Protein AF-A0A4Z0QK25-F1 (afdb_monomer_lite)

Radius of gyration: 11.2 Å; chains: 1; bounding box: 27×24×26 Å

Foldseek 3Di:
DALLVVLVVCCVVVVAPPCLSVQLCVPVNRPDSLSSVLSSVQVRVVVVPDPGDDVVCSDPDPNHDPSVVVD

Secondary structure (DSSP, 8-state):
--HHHHHHHHHHTTSS-HHHHHHHHHHTTTT-HHHHHHHHHHHHHHHTT-S---GGGGSSSTT--HHHHT-

InterPro domains:
  IPR041851 RecBCD enzyme subunit RecD, N-terminal domain superfamily [G3DSA:1.10.10.1020] (1-71)
  IPR049550 RecBCD enzyme subunit RecD, N-terminal domain [PF21185] (12-61)

pLDDT: mean 91.31, std 5.92, range [67.44, 96.88]

Organism: NCBI:txid436295

Sequence (71 aa):
MTIQERLLEADEQNRLRPIDAQFALTVAGNDDPAVTLAAALLSHDAGEGHVCLPLSRLTLTEEAHPLLVAW

Structure (mmCIF, N/CA/C/O backbone):
data_AF-A0A4Z0QK25-F1
#
_entry.id   AF-A0A4Z0QK25-F1
#
loop_
_atom_site.group_PDB
_atom_site.id
_atom_site.type_symbol
_atom_site.label_atom_id
_atom_site.label_alt_id
_atom_site.label_comp_id
_atom_site.label_asym_id
_atom_site.label_entity_id
_atom_site.label_seq_id
_atom_site.pdbx_PDB_ins_code
_atom_site.Cartn_x
_atom_site.Cartn_y
_atom_site.Cartn_z
_atom_site.occupancy
_atom_site.B_iso_or_equiv
_atom_site.auth_seq_id
_atom_site.auth_comp_id
_atom_site.auth_asym_id
_atom_site.auth_atom_id
_atom_site.pdbx_PDB_model_num
ATOM 1 N N . MET A 1 1 ? 12.314 13.530 -0.896 1.00 71.00 1 MET A N 1
ATOM 2 C CA . MET A 1 1 ? 11.360 12.750 -0.095 1.00 71.00 1 MET A CA 1
ATOM 3 C C . MET A 1 1 ? 11.482 11.300 -0.501 1.00 71.00 1 MET A C 1
ATOM 5 O O . MET A 1 1 ? 11.422 11.016 -1.693 1.00 71.00 1 MET A O 1
ATOM 9 N N . THR A 1 2 ? 11.749 10.422 0.455 1.00 89.62 2 THR A N 1
ATOM 10 C CA . THR A 1 2 ? 11.823 8.972 0.250 1.00 89.62 2 THR A CA 1
ATOM 11 C C . THR A 1 2 ? 10.421 8.363 0.279 1.00 89.62 2 THR A C 1
ATOM 13 O O . THR A 1 2 ? 9.475 8.980 0.771 1.00 89.62 2 THR A O 1
ATOM 16 N N . ILE A 1 3 ? 10.269 7.140 -0.234 1.00 91.50 3 ILE A N 1
ATOM 17 C CA . ILE A 1 3 ? 8.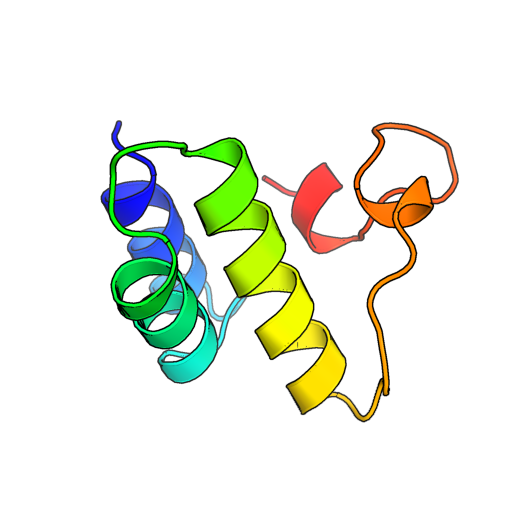991 6.423 -0.143 1.00 91.50 3 ILE A CA 1
ATOM 18 C C . ILE A 1 3 ? 8.587 6.159 1.313 1.00 91.50 3 ILE A C 1
ATOM 20 O O . ILE A 1 3 ? 7.412 6.227 1.652 1.00 91.50 3 ILE A O 1
ATOM 24 N N . GLN A 1 4 ? 9.564 5.948 2.195 1.00 91.81 4 GLN A N 1
ATOM 25 C CA . GLN A 1 4 ? 9.331 5.768 3.622 1.00 91.81 4 GLN A CA 1
ATOM 26 C C . GLN A 1 4 ? 8.692 6.996 4.268 1.00 91.81 4 GLN A C 1
ATOM 28 O O . GLN A 1 4 ? 7.689 6.861 4.962 1.00 91.81 4 GLN A O 1
ATOM 33 N N . GLU A 1 5 ? 9.228 8.190 4.009 1.00 92.00 5 GLU A N 1
ATOM 34 C CA . GLU A 1 5 ? 8.662 9.441 4.531 1.00 92.00 5 GLU A CA 1
ATOM 35 C C . GLU A 1 5 ? 7.215 9.631 4.057 1.00 92.00 5 GLU A C 1
ATOM 37 O O . GLU A 1 5 ? 6.345 9.975 4.851 1.00 92.00 5 GLU A O 1
ATOM 42 N N . ARG A 1 6 ? 6.936 9.321 2.783 1.00 92.00 6 ARG A N 1
ATOM 43 C CA . ARG A 1 6 ? 5.583 9.387 2.204 1.00 92.00 6 ARG A CA 1
ATOM 44 C C . ARG A 1 6 ? 4.597 8.432 2.868 1.00 92.00 6 ARG A C 1
ATOM 46 O O . ARG A 1 6 ? 3.447 8.799 3.085 1.00 92.00 6 ARG A O 1
ATOM 53 N N . LEU A 1 7 ? 5.028 7.205 3.158 1.00 92.31 7 LEU A N 1
ATOM 54 C CA . LEU A 1 7 ? 4.178 6.207 3.805 1.00 92.31 7 LEU A CA 1
ATOM 55 C C . LEU A 1 7 ? 3.846 6.585 5.247 1.00 92.31 7 LEU A C 1
ATOM 57 O O . LEU A 1 7 ? 2.706 6.407 5.667 1.00 92.31 7 LEU A O 1
ATOM 61 N N . LEU A 1 8 ? 4.817 7.130 5.980 1.00 91.19 8 LEU A N 1
ATOM 62 C CA . LEU A 1 8 ? 4.600 7.607 7.345 1.00 91.19 8 LEU A CA 1
ATOM 63 C C . LEU A 1 8 ? 3.686 8.839 7.371 1.00 91.19 8 LEU A C 1
ATOM 65 O O . LEU A 1 8 ? 2.783 8.905 8.194 1.00 91.19 8 LEU A O 1
ATOM 69 N N . GLU A 1 9 ? 3.834 9.763 6.419 1.00 92.00 9 GLU A N 1
ATOM 70 C CA . GLU A 1 9 ? 2.910 10.895 6.273 1.00 92.00 9 GLU A CA 1
ATOM 71 C C . GLU A 1 9 ? 1.474 10.422 5.962 1.00 92.00 9 GLU A C 1
ATOM 73 O O . GLU A 1 9 ? 0.500 10.942 6.505 1.00 92.00 9 GLU A O 1
ATOM 78 N N . ALA A 1 10 ? 1.318 9.402 5.110 1.00 90.31 10 ALA A N 1
ATOM 79 C CA . ALA A 1 10 ? 0.008 8.833 4.796 1.00 90.31 10 ALA A CA 1
ATOM 80 C C . ALA A 1 10 ? -0.650 8.135 6.004 1.00 90.31 10 ALA A C 1
ATOM 82 O O . ALA A 1 10 ? -1.879 8.148 6.109 1.00 90.31 10 ALA A O 1
ATOM 83 N N . ASP A 1 11 ? 0.145 7.556 6.906 1.00 89.81 11 ASP A N 1
ATOM 84 C CA . ASP A 1 11 ? -0.315 7.025 8.197 1.00 89.81 11 ASP A CA 1
ATOM 85 C C . ASP A 1 11 ? -0.794 8.158 9.121 1.00 89.81 11 ASP A C 1
ATOM 87 O O . ASP A 1 11 ? -1.921 8.129 9.614 1.00 89.81 11 ASP A O 1
ATOM 91 N N . GLU A 1 12 ? -0.013 9.236 9.258 1.00 91.06 12 GLU A N 1
ATOM 92 C CA . GLU A 1 12 ? -0.400 10.425 10.038 1.00 91.06 12 GLU A CA 1
ATOM 93 C C . GLU A 1 12 ? -1.704 11.070 9.532 1.00 91.06 12 GLU A C 1
ATOM 95 O O . GLU A 1 12 ? -2.516 11.572 10.314 1.00 91.06 12 GLU A O 1
ATOM 100 N N . GLN A 1 13 ? -1.944 11.015 8.220 1.00 90.38 13 GLN A N 1
ATOM 101 C CA . GLN A 1 13 ? -3.172 11.491 7.578 1.00 90.38 13 GLN A CA 1
ATOM 102 C C . GLN A 1 13 ? -4.352 10.501 7.677 1.00 90.38 13 GLN A C 1
ATOM 104 O O . GLN A 1 13 ? -5.411 10.776 7.113 1.00 90.38 13 GLN A O 1
ATOM 109 N N . ASN A 1 14 ? -4.205 9.365 8.373 1.00 89.19 14 ASN A N 1
ATOM 110 C CA . ASN A 1 14 ? -5.178 8.261 8.442 1.00 89.19 14 ASN A CA 1
ATOM 111 C C . ASN A 1 14 ? -5.599 7.708 7.068 1.00 89.19 14 ASN A C 1
ATOM 113 O O . ASN A 1 14 ? -6.705 7.190 6.903 1.00 89.19 14 ASN A O 1
ATOM 117 N N . ARG A 1 15 ? -4.739 7.837 6.056 1.00 90.69 15 ARG A N 1
ATOM 118 C CA . ARG A 1 15 ? -4.989 7.305 4.708 1.00 90.69 15 ARG A CA 1
ATOM 119 C C . ARG A 1 15 ? -4.525 5.864 4.572 1.00 90.69 15 ARG A C 1
ATOM 121 O O . ARG A 1 15 ? -5.095 5.108 3.795 1.00 90.69 15 ARG A O 1
ATOM 128 N N . LEU A 1 16 ? -3.494 5.506 5.326 1.00 93.31 16 LEU A N 1
ATOM 129 C CA . LEU A 1 16 ? -3.045 4.140 5.540 1.00 93.31 16 LEU A CA 1
ATOM 130 C C . LEU A 1 16 ? -3.140 3.832 7.029 1.00 93.31 16 LEU A C 1
ATOM 132 O O . LEU A 1 16 ? -3.091 4.738 7.856 1.00 93.31 16 LEU A O 1
ATOM 136 N N . ARG A 1 17 ? -3.279 2.553 7.373 1.00 94.81 17 ARG A N 1
ATOM 137 C CA . ARG A 1 17 ? -3.113 2.119 8.762 1.00 94.81 17 ARG A CA 1
ATOM 138 C C . ARG A 1 17 ? -1.620 1.914 9.029 1.00 94.81 17 ARG A C 1
ATOM 140 O O . ARG A 1 17 ? -0.894 1.557 8.093 1.00 94.81 17 ARG A O 1
ATOM 147 N N . PRO A 1 18 ? -1.178 1.938 10.297 1.00 95.44 18 PRO A N 1
ATOM 148 C CA . PRO A 1 18 ? 0.230 1.721 10.622 1.00 95.44 18 PRO A CA 1
ATOM 149 C C . PRO A 1 18 ? 0.771 0.393 10.076 1.00 95.44 18 PRO A C 1
ATOM 151 O O . PRO A 1 18 ? 1.917 0.304 9.635 1.00 95.44 18 PRO A O 1
ATOM 154 N N . ILE A 1 19 ? -0.071 -0.649 10.054 1.00 96.44 19 ILE A N 1
ATOM 155 C CA . ILE A 1 19 ? 0.304 -1.964 9.526 1.00 96.44 19 ILE A CA 1
ATOM 156 C C . ILE A 1 19 ? 0.586 -1.941 8.021 1.00 96.44 19 ILE A C 1
ATOM 158 O O . ILE A 1 19 ? 1.494 -2.639 7.586 1.00 96.44 19 ILE A O 1
ATOM 162 N N . ASP A 1 20 ? -0.120 -1.119 7.242 1.00 96.44 20 ASP A N 1
ATOM 163 C CA . ASP A 1 20 ? 0.034 -1.063 5.784 1.00 96.44 20 ASP A CA 1
ATOM 164 C C . ASP A 1 20 ? 1.388 -0.444 5.408 1.00 96.44 20 ASP A C 1
ATOM 166 O O . ASP A 1 20 ? 2.120 -0.982 4.574 1.00 96.44 20 ASP A O 1
ATOM 170 N N . ALA A 1 21 ? 1.766 0.641 6.095 1.00 93.81 21 ALA A N 1
ATOM 171 C CA . ALA A 1 21 ? 3.064 1.288 5.929 1.00 93.81 21 ALA A CA 1
ATOM 172 C C . ALA A 1 21 ? 4.220 0.378 6.380 1.00 93.81 21 ALA A C 1
ATOM 174 O O . ALA A 1 21 ? 5.192 0.196 5.646 1.00 93.81 21 ALA A O 1
ATOM 175 N N . GLN A 1 22 ? 4.117 -0.237 7.563 1.00 95.19 22 GLN A N 1
ATOM 176 C CA . GLN A 1 22 ? 5.179 -1.107 8.084 1.00 95.19 22 GLN A CA 1
ATOM 177 C C . GLN A 1 22 ? 5.329 -2.400 7.277 1.00 95.19 22 GLN A C 1
ATOM 179 O O . GLN A 1 22 ? 6.454 -2.848 7.046 1.00 95.19 22 GLN A O 1
ATOM 184 N N . PHE A 1 23 ? 4.225 -2.984 6.807 1.00 96.25 23 PHE A N 1
ATOM 185 C CA . PHE A 1 23 ? 4.245 -4.147 5.922 1.00 96.25 23 PHE A CA 1
ATOM 186 C C . PHE A 1 23 ? 5.030 -3.848 4.642 1.00 96.25 23 PHE A C 1
ATOM 188 O O . PHE A 1 23 ? 5.970 -4.573 4.313 1.00 96.25 23 PHE A O 1
ATOM 195 N N . ALA A 1 24 ? 4.701 -2.744 3.969 1.00 95.69 24 ALA A N 1
ATOM 196 C CA . ALA A 1 24 ? 5.378 -2.321 2.751 1.00 95.69 24 ALA A CA 1
ATOM 197 C C . ALA A 1 24 ? 6.882 -2.108 2.958 1.00 95.69 24 ALA A C 1
ATOM 199 O O . ALA A 1 24 ? 7.696 -2.637 2.200 1.00 95.69 24 ALA A O 1
ATOM 200 N N . LEU A 1 25 ? 7.254 -1.391 4.021 1.00 93.62 25 LEU A N 1
ATOM 201 C CA . LEU A 1 25 ? 8.653 -1.114 4.351 1.00 93.62 25 LEU A CA 1
ATOM 202 C C . LEU A 1 25 ? 9.441 -2.375 4.712 1.00 93.62 25 LEU A C 1
ATOM 204 O O . LEU A 1 25 ? 10.626 -2.462 4.405 1.00 93.62 25 LEU A O 1
ATOM 208 N N . THR A 1 26 ? 8.797 -3.359 5.338 1.00 94.44 26 THR A N 1
ATOM 209 C CA . THR A 1 26 ? 9.458 -4.605 5.748 1.00 94.44 26 THR A CA 1
ATOM 210 C C . THR A 1 26 ? 9.635 -5.568 4.576 1.00 94.44 26 THR A C 1
ATOM 212 O O . THR A 1 26 ? 10.665 -6.229 4.478 1.00 94.44 26 THR A O 1
ATOM 215 N N . VAL A 1 27 ? 8.636 -5.672 3.695 1.00 94.25 27 VAL A N 1
ATOM 216 C CA . VAL A 1 27 ? 8.628 -6.661 2.604 1.00 94.25 27 VAL A CA 1
ATOM 217 C C . VAL A 1 27 ? 9.372 -6.164 1.366 1.00 94.25 27 VAL A C 1
ATOM 219 O O . VAL A 1 27 ? 10.101 -6.940 0.754 1.00 94.25 27 VAL A O 1
ATOM 222 N N . ALA A 1 28 ? 9.191 -4.897 0.988 1.00 93.31 28 ALA A N 1
ATOM 223 C CA . ALA A 1 28 ? 9.781 -4.326 -0.225 1.00 93.31 28 ALA A CA 1
ATOM 224 C C . ALA A 1 28 ? 11.013 -3.448 0.052 1.00 93.31 28 ALA A C 1
ATOM 226 O O . ALA A 1 28 ? 11.838 -3.244 -0.837 1.00 93.31 28 ALA A O 1
ATOM 227 N N . GLY A 1 29 ? 11.164 -2.940 1.279 1.00 86.19 29 GLY A N 1
ATOM 228 C CA . GLY A 1 29 ? 12.285 -2.077 1.637 1.00 86.19 29 GLY A CA 1
ATOM 229 C C . GLY A 1 29 ? 12.264 -0.730 0.908 1.00 86.19 29 GLY A C 1
ATOM 230 O O . GLY A 1 29 ? 11.210 -0.197 0.554 1.00 86.19 29 GLY A O 1
ATOM 231 N N . ASN A 1 30 ? 13.459 -0.171 0.707 1.00 80.19 30 ASN A N 1
ATOM 232 C CA . ASN A 1 30 ? 13.674 1.127 0.057 1.00 80.19 30 ASN A CA 1
ATOM 233 C C . ASN A 1 30 ? 14.237 1.003 -1.372 1.00 80.19 30 ASN A C 1
ATOM 235 O O . ASN A 1 30 ? 14.559 2.025 -1.978 1.00 80.19 30 ASN A O 1
ATOM 239 N N . ASP A 1 31 ? 14.370 -0.217 -1.900 1.00 80.25 31 ASP A N 1
ATOM 240 C CA . ASP A 1 31 ? 15.062 -0.470 -3.169 1.00 80.25 31 ASP A CA 1
ATOM 241 C C . ASP A 1 31 ? 14.205 -0.100 -4.390 1.00 80.25 31 ASP A C 1
ATOM 243 O O . ASP A 1 31 ? 14.726 0.439 -5.366 1.00 80.25 31 ASP A O 1
ATOM 247 N N . ASP A 1 32 ? 12.888 -0.328 -4.323 1.00 90.38 32 ASP A N 1
ATOM 248 C CA . ASP A 1 32 ? 11.943 0.053 -5.377 1.00 90.38 32 ASP A CA 1
ATOM 249 C C . ASP A 1 32 ? 10.700 0.751 -4.790 1.00 90.38 32 ASP A C 1
ATOM 251 O O . ASP A 1 32 ? 9.776 0.091 -4.302 1.00 90.38 32 ASP A O 1
ATOM 255 N N . PRO A 1 33 ? 10.632 2.095 -4.870 1.00 92.12 33 PRO A N 1
ATOM 256 C CA . PRO A 1 33 ? 9.493 2.875 -4.396 1.00 92.12 33 PRO A CA 1
ATOM 257 C C . PRO A 1 33 ? 8.137 2.453 -4.971 1.00 92.12 33 PRO A C 1
ATOM 259 O O . PRO A 1 33 ? 7.126 2.588 -4.282 1.00 92.12 33 PRO A O 1
ATOM 262 N N . ALA A 1 34 ? 8.093 1.964 -6.215 1.00 92.44 34 ALA A N 1
ATOM 263 C CA . ALA A 1 34 ? 6.849 1.551 -6.854 1.00 92.44 34 ALA A CA 1
ATOM 264 C C . ALA A 1 34 ? 6.350 0.225 -6.269 1.00 92.44 34 ALA A C 1
ATOM 266 O O . ALA A 1 34 ? 5.157 0.087 -5.992 1.00 92.44 34 ALA A O 1
ATOM 267 N N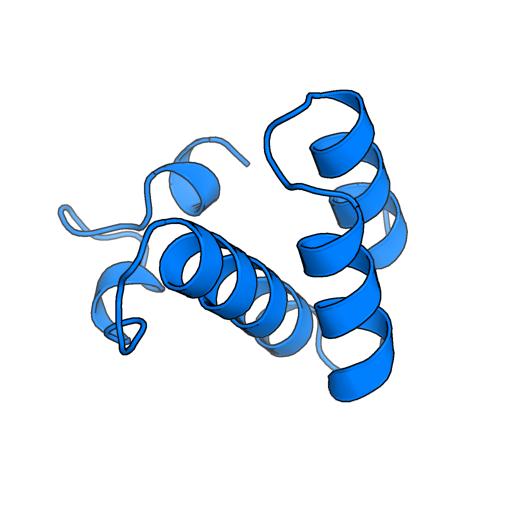 . VAL A 1 35 ? 7.258 -0.721 -6.016 1.00 94.44 35 VAL A N 1
ATOM 268 C CA . VAL A 1 35 ? 6.928 -1.992 -5.352 1.00 94.44 35 VAL A CA 1
ATOM 269 C C . VAL A 1 35 ? 6.509 -1.751 -3.903 1.00 94.44 35 VAL A C 1
ATOM 271 O O . VAL A 1 35 ? 5.504 -2.306 -3.458 1.00 94.44 35 VAL A O 1
ATOM 274 N N . THR A 1 36 ? 7.213 -0.876 -3.182 1.00 95.38 36 THR A N 1
ATOM 275 C CA . THR A 1 36 ? 6.869 -0.507 -1.801 1.00 95.38 36 THR A CA 1
ATOM 276 C C . THR A 1 36 ? 5.489 0.147 -1.724 1.00 95.38 36 THR A C 1
ATOM 278 O O . THR A 1 36 ? 4.665 -0.230 -0.892 1.00 95.38 36 THR A O 1
ATOM 281 N N . LEU A 1 37 ? 5.173 1.061 -2.642 1.00 94.25 37 LEU A N 1
ATOM 282 C CA . LEU A 1 37 ? 3.835 1.640 -2.759 1.00 94.25 37 LEU A CA 1
ATOM 283 C C . LEU A 1 37 ? 2.768 0.574 -3.066 1.00 94.25 37 LEU A C 1
ATOM 285 O O . LEU A 1 37 ? 1.750 0.502 -2.377 1.00 94.25 37 LEU A O 1
ATOM 289 N N . ALA A 1 38 ? 3.004 -0.290 -4.055 1.00 95.19 38 ALA A N 1
ATOM 290 C CA . ALA A 1 38 ? 2.064 -1.351 -4.409 1.00 95.19 38 ALA A CA 1
ATOM 291 C C . ALA A 1 38 ? 1.790 -2.309 -3.234 1.00 95.19 38 ALA A C 1
ATOM 293 O O . ALA A 1 38 ? 0.644 -2.705 -3.022 1.00 95.19 38 ALA A O 1
ATOM 294 N N . ALA A 1 39 ? 2.812 -2.636 -2.435 1.00 96.19 39 ALA A N 1
ATOM 295 C CA . ALA A 1 39 ? 2.668 -3.456 -1.233 1.00 96.19 39 ALA A CA 1
ATOM 296 C C . ALA A 1 39 ? 1.803 -2.775 -0.157 1.00 96.19 39 ALA A C 1
ATOM 298 O O . ALA A 1 39 ? 0.978 -3.442 0.471 1.00 96.19 39 ALA A O 1
ATOM 299 N N . ALA A 1 40 ? 1.943 -1.457 0.026 1.00 95.75 40 ALA A N 1
ATOM 300 C CA . ALA A 1 40 ? 1.122 -0.697 0.970 1.00 95.75 40 ALA A CA 1
ATOM 301 C C . ALA A 1 40 ? -0.360 -0.709 0.563 1.00 95.75 40 ALA A C 1
ATOM 303 O O . ALA A 1 40 ? -1.224 -0.995 1.391 1.00 95.75 40 ALA A O 1
ATOM 304 N N . LEU A 1 41 ? -0.656 -0.466 -0.720 1.00 95.56 41 LEU A N 1
ATOM 305 C CA . LEU A 1 41 ? -2.028 -0.498 -1.245 1.00 95.56 41 LEU A CA 1
ATOM 306 C C . LEU A 1 41 ? -2.636 -1.900 -1.185 1.00 95.56 41 LEU A C 1
ATOM 308 O O . LEU A 1 41 ? -3.803 -2.045 -0.838 1.00 95.56 41 LEU A O 1
ATOM 312 N N . LEU A 1 42 ? -1.843 -2.937 -1.467 1.00 96.75 42 LEU A N 1
ATOM 313 C CA . LEU A 1 42 ? -2.291 -4.322 -1.337 1.00 96.75 42 LEU A CA 1
ATOM 314 C C . LEU A 1 42 ? -2.694 -4.649 0.107 1.00 96.75 42 LEU A C 1
ATOM 316 O O . LEU A 1 42 ? -3.736 -5.263 0.319 1.00 96.75 42 LEU A O 1
ATOM 320 N N . SER A 1 43 ? -1.887 -4.242 1.093 1.00 96.88 43 SER A N 1
ATOM 321 C CA . SER A 1 43 ? -2.205 -4.442 2.515 1.00 96.88 43 SER A CA 1
ATOM 322 C C . SER A 1 43 ? -3.451 -3.661 2.939 1.00 96.88 43 SER A C 1
ATOM 324 O O . SER A 1 43 ? -4.278 -4.177 3.695 1.00 96.88 43 SER A O 1
ATOM 326 N N . HIS A 1 44 ? -3.607 -2.442 2.419 1.00 95.88 44 HIS A N 1
ATOM 327 C CA . HIS A 1 44 ? -4.772 -1.603 2.671 1.00 95.88 44 HIS A CA 1
ATOM 328 C C . HIS A 1 44 ? -6.063 -2.273 2.184 1.00 95.88 44 HIS A C 1
ATOM 330 O O . HIS A 1 44 ? -6.936 -2.565 3.002 1.00 95.88 44 HIS A O 1
ATOM 336 N N . ASP A 1 45 ? -6.133 -2.625 0.896 1.00 95.88 45 ASP A N 1
ATOM 337 C CA . ASP A 1 45 ? -7.291 -3.293 0.285 1.00 95.88 45 ASP A CA 1
ATOM 338 C C . ASP A 1 45 ? -7.580 -4.645 0.965 1.00 95.88 45 ASP A C 1
ATOM 340 O O . ASP A 1 45 ? -8.736 -4.984 1.235 1.00 95.88 45 ASP A O 1
ATOM 344 N N . ALA A 1 46 ? -6.538 -5.402 1.329 1.00 96.56 46 ALA A N 1
ATOM 345 C CA . ALA A 1 46 ? -6.685 -6.634 2.106 1.00 96.56 46 ALA A CA 1
ATOM 346 C C . ALA A 1 46 ? -7.301 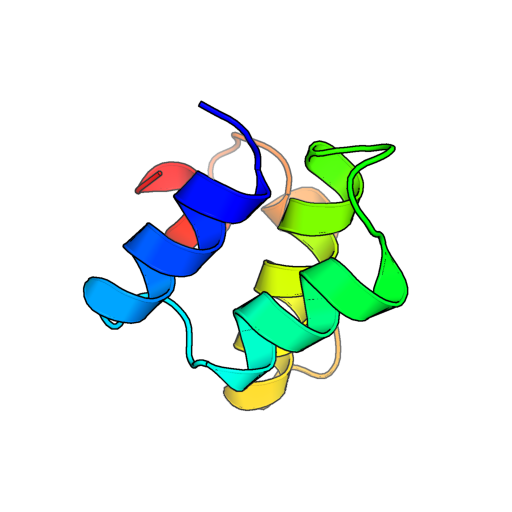-6.391 3.491 1.00 96.56 46 ALA A C 1
ATOM 348 O O . ALA A 1 46 ? -8.095 -7.195 3.981 1.00 96.56 46 ALA A O 1
ATOM 349 N N . GLY A 1 47 ? -6.978 -5.256 4.108 1.00 94.50 47 GLY A N 1
ATOM 350 C CA . GLY A 1 47 ? -7.598 -4.782 5.336 1.00 94.50 47 GLY A CA 1
ATOM 351 C C . GLY A 1 47 ? -9.083 -4.473 5.227 1.00 94.50 47 GLY A C 1
ATOM 352 O O . GLY A 1 47 ? -9.803 -4.651 6.208 1.00 94.50 47 GLY A O 1
ATOM 353 N N . GLU A 1 48 ? -9.522 -4.028 4.054 1.00 94.00 48 GLU A N 1
ATOM 354 C CA . GLU A 1 48 ? -10.924 -3.735 3.740 1.00 94.00 48 GLU A CA 1
ATOM 355 C C . GLU A 1 48 ? -11.703 -4.979 3.272 1.00 94.00 48 GLU A C 1
ATOM 357 O O . GLU A 1 48 ? -12.919 -4.928 3.090 1.00 94.00 48 GLU A O 1
ATOM 362 N N . GLY A 1 49 ? -11.025 -6.126 3.139 1.00 95.56 49 GLY A N 1
ATOM 363 C CA . GLY A 1 49 ? -11.624 -7.417 2.792 1.00 95.56 49 GLY A CA 1
ATOM 364 C C . GLY A 1 49 ? -11.428 -7.844 1.336 1.00 95.56 49 GLY A C 1
ATOM 365 O O . GLY A 1 49 ? -11.960 -8.881 0.931 1.00 95.56 49 GLY A O 1
ATOM 366 N N . HIS A 1 50 ? -10.658 -7.098 0.541 1.00 96.38 50 HIS A N 1
ATOM 367 C CA . HIS A 1 50 ? -10.291 -7.525 -0.806 1.00 96.38 50 HIS A CA 1
ATOM 368 C C . HIS A 1 50 ? -9.254 -8.652 -0.762 1.00 96.38 50 HIS A C 1
ATOM 370 O O . HIS A 1 50 ? -8.261 -8.601 -0.048 1.00 96.38 50 HIS A O 1
ATOM 376 N N . VAL A 1 51 ? -9.450 -9.689 -1.576 1.00 96.75 51 VAL A N 1
ATOM 377 C CA . VAL A 1 51 ? -8.506 -10.822 -1.638 1.00 96.75 51 VAL A CA 1
ATOM 378 C C . VAL A 1 51 ? -7.233 -10.460 -2.410 1.00 96.75 51 VAL A C 1
ATOM 380 O O . VAL A 1 51 ? -6.172 -11.035 -2.180 1.00 96.75 51 VAL A O 1
ATOM 383 N N . CYS A 1 52 ? -7.336 -9.533 -3.360 1.00 95.44 52 CYS A N 1
ATOM 384 C CA . CYS A 1 52 ? -6.233 -9.136 -4.221 1.00 95.44 52 CYS A CA 1
ATOM 385 C C . CYS A 1 52 ? -6.369 -7.676 -4.651 1.00 95.44 52 CYS A C 1
ATOM 387 O O . CYS A 1 52 ? -7.461 -7.110 -4.598 1.00 95.44 52 CYS A O 1
ATOM 389 N N . LEU A 1 53 ? -5.262 -7.117 -5.140 1.00 95.62 53 LEU A N 1
ATOM 390 C CA . LEU A 1 53 ? -5.208 -5.818 -5.801 1.00 95.62 53 LEU A CA 1
ATOM 391 C C . LEU A 1 53 ? -4.976 -6.024 -7.310 1.00 95.62 53 LEU A C 1
ATOM 393 O O . LEU A 1 53 ? -3.875 -6.415 -7.708 1.00 95.62 53 LEU A O 1
ATOM 397 N N . PRO A 1 54 ? -5.985 -5.788 -8.168 1.00 95.44 54 PRO A N 1
ATOM 398 C CA . PRO A 1 54 ? -5.816 -5.821 -9.617 1.00 95.44 54 PRO A CA 1
ATOM 399 C C . PRO A 1 54 ? -4.759 -4.822 -10.100 1.00 95.44 54 PRO A C 1
ATOM 401 O O . PRO A 1 54 ? -4.794 -3.648 -9.733 1.00 95.44 54 PRO A O 1
ATOM 404 N N . LEU A 1 55 ? -3.865 -5.255 -10.995 1.00 93.88 55 LEU A N 1
ATOM 405 C CA . LEU A 1 55 ? -2.808 -4.388 -11.534 1.00 93.88 55 LEU A CA 1
ATOM 406 C C . LEU A 1 55 ? -3.348 -3.190 -12.331 1.00 93.88 55 LEU A C 1
ATOM 408 O O . LEU A 1 55 ? -2.669 -2.170 -12.402 1.00 93.88 55 LEU A O 1
ATOM 412 N N . SER A 1 56 ? -4.566 -3.266 -12.886 1.00 93.56 56 SER A N 1
ATOM 413 C CA . SER A 1 56 ? -5.193 -2.115 -13.553 1.00 93.56 56 SER A CA 1
ATOM 414 C C . SER A 1 56 ? -5.379 -0.929 -12.599 1.00 93.56 56 SER A C 1
ATOM 416 O O . SER A 1 56 ? -5.141 0.209 -12.999 1.00 93.56 56 SER A O 1
ATOM 418 N N . ARG A 1 57 ? -5.649 -1.178 -11.307 1.00 93.00 57 ARG A N 1
ATOM 419 C CA . ARG A 1 57 ? -5.781 -0.134 -10.272 1.00 93.00 57 ARG A CA 1
ATOM 420 C C . ARG A 1 57 ? -4.451 0.530 -9.897 1.00 93.00 57 ARG A C 1
ATOM 422 O O . ARG A 1 57 ? -4.460 1.601 -9.299 1.00 93.00 57 ARG A O 1
ATOM 429 N N . LEU A 1 58 ? -3.309 -0.067 -10.246 1.00 92.62 58 LEU A N 1
ATOM 430 C CA . LEU A 1 58 ? -1.980 0.534 -10.052 1.00 92.62 58 LEU A CA 1
ATOM 431 C C . LEU A 1 58 ? -1.553 1.433 -11.221 1.00 92.62 58 LEU A C 1
ATOM 433 O O . LEU A 1 58 ? -0.467 2.009 -11.197 1.00 92.62 58 LEU A O 1
ATOM 437 N N . THR A 1 59 ? -2.394 1.564 -12.248 1.00 89.94 59 THR A N 1
ATOM 438 C CA . THR A 1 59 ? -2.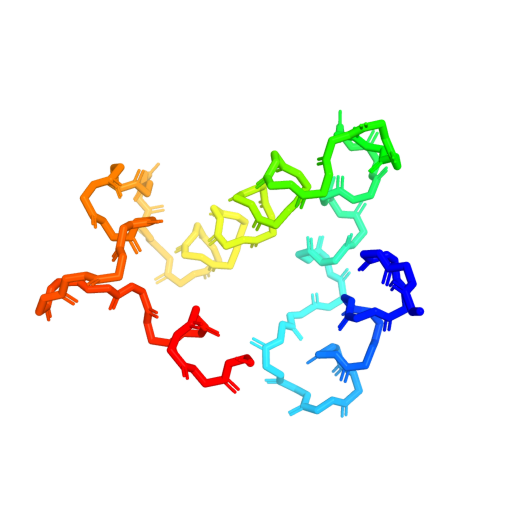162 2.468 -13.376 1.00 89.94 59 THR A CA 1
ATOM 439 C C . THR A 1 59 ? -3.002 3.732 -13.228 1.00 89.94 59 THR A C 1
ATOM 441 O O . THR A 1 59 ? -4.123 3.677 -12.729 1.00 89.94 59 THR A O 1
ATOM 444 N N . LEU A 1 60 ? -2.481 4.8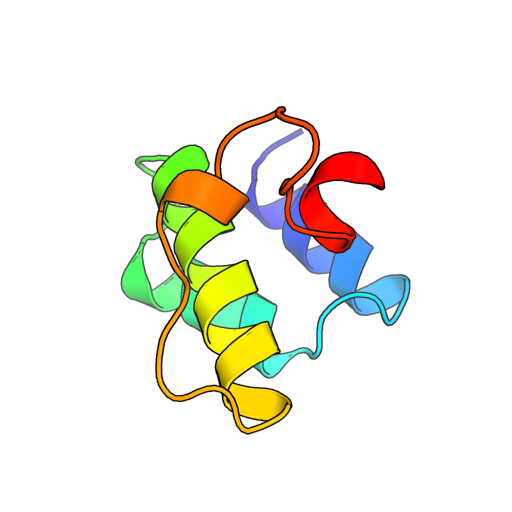78 -13.680 1.00 86.50 60 LEU A N 1
ATOM 445 C CA . LEU A 1 60 ? -3.189 6.168 -13.680 1.00 86.50 60 LEU A CA 1
ATOM 446 C C . LEU A 1 60 ? -4.226 6.231 -14.817 1.00 86.50 60 LEU A C 1
ATOM 448 O O . LEU A 1 60 ? -4.119 7.033 -15.742 1.00 86.50 60 LEU A O 1
ATOM 452 N N . THR A 1 61 ? -5.197 5.328 -14.767 1.00 87.62 61 THR A N 1
ATOM 453 C CA . THR A 1 61 ? -6.346 5.248 -15.677 1.00 87.62 61 THR A CA 1
ATOM 454 C C . THR A 1 61 ? -7.634 5.575 -14.915 1.00 87.62 61 THR A C 1
ATOM 456 O O . THR A 1 61 ? -7.593 5.912 -13.733 1.00 87.62 61 THR A O 1
ATOM 459 N N . GLU A 1 62 ? -8.795 5.482 -15.566 1.00 85.19 62 GLU A N 1
ATOM 460 C CA . GLU A 1 62 ? -10.094 5.700 -14.904 1.00 85.19 62 GLU A CA 1
ATOM 461 C C . GLU A 1 62 ? -10.353 4.714 -13.748 1.00 85.19 62 GLU A C 1
ATOM 463 O O . GLU A 1 62 ? -11.119 5.016 -12.837 1.00 85.19 62 GLU A O 1
ATOM 468 N N . GLU A 1 63 ? -9.679 3.561 -13.748 1.00 88.38 63 GLU A N 1
ATOM 469 C CA . GLU A 1 63 ? -9.782 2.527 -12.712 1.00 88.38 63 GLU A CA 1
ATOM 470 C C . GLU A 1 63 ? -8.755 2.694 -11.579 1.00 88.38 63 GLU A C 1
ATOM 472 O O . GLU A 1 63 ? -8.623 1.803 -10.738 1.00 88.38 63 GLU A O 1
ATOM 477 N N . ALA A 1 64 ? -7.991 3.791 -11.556 1.00 90.75 64 ALA A N 1
ATOM 478 C CA . ALA A 1 64 ? -6.906 3.986 -10.601 1.00 90.75 64 ALA A CA 1
ATOM 479 C C . ALA A 1 64 ? -7.368 3.848 -9.141 1.00 90.75 64 ALA A C 1
ATOM 481 O O . ALA A 1 64 ? -8.449 4.290 -8.744 1.00 90.75 64 ALA A O 1
ATOM 482 N N . HIS A 1 65 ? -6.502 3.263 -8.314 1.00 89.75 65 HIS A N 1
ATOM 483 C CA . HIS A 1 65 ? -6.745 3.111 -6.889 1.00 89.75 65 HIS A CA 1
ATOM 484 C C . HIS A 1 65 ? -6.977 4.492 -6.239 1.00 89.75 65 HIS A C 1
ATOM 486 O O . HIS A 1 65 ? -6.154 5.389 -6.439 1.00 89.75 65 HIS A O 1
ATOM 492 N N . PRO A 1 66 ? -8.019 4.688 -5.406 1.00 86.94 66 PRO A N 1
ATOM 493 C CA . PRO A 1 66 ? -8.349 6.006 -4.850 1.00 86.94 66 PRO A CA 1
ATOM 494 C C . PRO A 1 66 ? -7.175 6.677 -4.124 1.00 86.94 66 PRO A C 1
ATOM 496 O O . PRO A 1 66 ? -6.903 7.863 -4.309 1.00 86.94 66 PRO A O 1
ATOM 499 N N . LEU A 1 67 ? -6.424 5.897 -3.341 1.00 86.44 67 LEU A N 1
ATOM 500 C CA . LEU A 1 67 ? -5.233 6.392 -2.645 1.00 86.44 67 LEU A CA 1
ATOM 501 C C . LEU A 1 67 ? -4.071 6.764 -3.574 1.00 86.44 67 LEU A C 1
ATOM 503 O O . LEU A 1 67 ? -3.292 7.636 -3.202 1.00 86.44 67 LEU A O 1
ATOM 507 N N . LEU A 1 68 ? -3.976 6.154 -4.760 1.00 86.38 68 LEU A N 1
ATOM 508 C CA . LEU A 1 68 ? -2.946 6.468 -5.751 1.00 86.38 68 LEU A CA 1
ATOM 509 C C . LEU A 1 68 ? -3.203 7.832 -6.401 1.00 86.38 68 LEU A C 1
ATOM 511 O O . LEU A 1 68 ? -2.266 8.582 -6.636 1.00 86.38 68 LEU A O 1
ATOM 515 N N . VAL A 1 69 ? -4.472 8.167 -6.653 1.00 80.75 69 VAL A N 1
ATOM 516 C CA . VAL A 1 69 ? -4.873 9.455 -7.248 1.00 80.75 69 VAL A CA 1
ATOM 517 C C . VAL A 1 69 ? -4.755 10.605 -6.249 1.00 80.75 69 VAL A C 1
ATOM 519 O O . VAL A 1 69 ? -4.500 11.743 -6.630 1.00 80.75 69 VAL A O 1
ATOM 522 N N . ALA A 1 70 ? -4.955 10.322 -4.964 1.00 72.12 70 ALA A N 1
ATOM 523 C CA . ALA A 1 70 ? -4.894 11.333 -3.919 1.00 72.12 70 ALA A CA 1
ATOM 524 C C . ALA A 1 70 ? -3.468 11.568 -3.370 1.00 72.12 70 ALA A C 1
ATOM 526 O O . ALA A 1 70 ? -3.319 12.343 -2.426 1.00 72.12 70 ALA A O 1
ATOM 527 N N . TRP A 1 71 ? -2.439 10.877 -3.873 1.00 67.44 71 TRP A N 1
ATOM 528 C CA . TRP A 1 71 ? -1.037 11.047 -3.455 1.00 67.44 71 TRP A CA 1
ATOM 5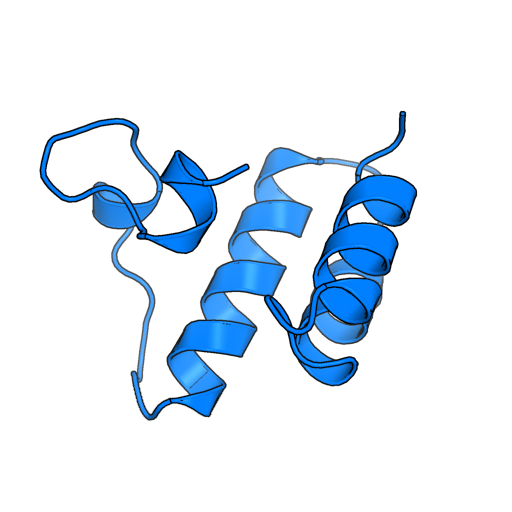29 C C . TRP A 1 71 ? -0.273 12.075 -4.285 1.00 67.44 71 TRP A C 1
ATOM 531 O O . TRP A 1 71 ? -0.401 12.076 -5.522 1.00 67.44 71 TRP A O 1
#